Protein AF-A0A9X2DWU4-F1 (afdb_monomer_lite)

Radius of gyration: 18.16 Å; chains: 1; bounding box: 35×40×47 Å

Organism: NCBI:txid2950106

Structure (mmCIF, N/CA/C/O backbone):
data_AF-A0A9X2DWU4-F1
#
_entry.id   AF-A0A9X2DWU4-F1
#
loop_
_atom_site.group_PDB
_atom_site.id
_atom_site.type_symbol
_atom_site.label_atom_id
_atom_site.label_alt_id
_atom_site.label_comp_id
_atom_site.label_asym_id
_atom_site.label_entity_id
_atom_site.label_seq_id
_atom_site.pdbx_PDB_ins_code
_atom_site.Cartn_x
_atom_site.Cartn_y
_atom_site.Cartn_z
_atom_site.occupancy
_atom_site.B_iso_or_equiv
_atom_site.auth_seq_id
_atom_site.auth_comp_id
_atom_site.auth_asym_id
_atom_site.auth_atom_id
_atom_site.pdbx_PDB_model_num
ATOM 1 N N . SER A 1 1 ? -9.670 19.129 7.030 1.00 68.06 1 SER A N 1
ATOM 2 C CA . SER A 1 1 ? -9.108 17.883 7.595 1.00 68.06 1 SER A CA 1
ATOM 3 C C . SER A 1 1 ? -10.212 17.139 8.333 1.00 68.06 1 SER A C 1
ATOM 5 O O . SER A 1 1 ? -11.103 17.791 8.864 1.00 68.06 1 SER A O 1
ATOM 7 N N . ALA A 1 2 ? -10.211 15.802 8.325 1.00 80.81 2 ALA A N 1
ATOM 8 C CA . ALA A 1 2 ? -11.186 15.018 9.091 1.00 80.81 2 ALA A CA 1
ATOM 9 C C . ALA A 1 2 ? -10.869 15.086 10.595 1.00 80.81 2 ALA A C 1
ATOM 11 O O . ALA A 1 2 ? -9.696 15.115 10.973 1.00 80.81 2 ALA A O 1
ATOM 12 N N . SER A 1 3 ? -11.895 15.103 11.451 1.00 93.56 3 SER A N 1
ATOM 13 C CA . SER A 1 3 ? -11.686 15.072 12.902 1.00 93.56 3 SER A CA 1
ATOM 14 C C . SER A 1 3 ? -11.175 13.697 13.355 1.00 93.56 3 SER A C 1
ATOM 16 O O . SER A 1 3 ? -11.444 12.678 12.717 1.00 93.56 3 SER A O 1
ATOM 18 N N . SER A 1 4 ? -10.484 13.630 14.498 1.00 94.19 4 SER A N 1
ATOM 19 C CA . SER A 1 4 ? -10.043 12.348 15.083 1.00 94.19 4 SER A CA 1
ATOM 20 C C . SER A 1 4 ? -11.218 11.391 15.351 1.00 94.19 4 SER A C 1
ATOM 22 O O . SER A 1 4 ? -11.105 10.175 15.163 1.00 94.19 4 SER A O 1
ATOM 24 N N . ALA A 1 5 ? -12.380 11.941 15.726 1.00 95.94 5 ALA A N 1
ATOM 25 C CA . ALA A 1 5 ? -13.601 11.169 15.930 1.00 95.94 5 ALA A CA 1
ATOM 26 C C . ALA A 1 5 ? -14.127 10.570 14.615 1.00 95.94 5 ALA A C 1
ATOM 28 O O . ALA A 1 5 ? -14.534 9.409 14.597 1.00 95.94 5 ALA A O 1
ATOM 29 N N . ASP A 1 6 ? -14.072 11.320 13.510 1.00 96.06 6 ASP A N 1
ATOM 30 C CA . ASP A 1 6 ? -14.484 10.828 12.190 1.00 96.06 6 ASP A CA 1
ATOM 31 C C . ASP A 1 6 ? -13.539 9.750 11.662 1.00 96.06 6 ASP A C 1
ATOM 33 O O . ASP A 1 6 ? -14.008 8.711 11.198 1.00 96.06 6 ASP A O 1
ATOM 37 N N . VAL A 1 7 ? -12.223 9.941 11.810 1.00 95.75 7 VAL A N 1
ATOM 38 C CA . VAL A 1 7 ? -11.216 8.925 11.455 1.00 95.75 7 VAL A CA 1
ATOM 39 C C . VAL A 1 7 ? -11.467 7.632 12.235 1.00 95.75 7 VAL A C 1
ATOM 41 O O . VAL A 1 7 ? -11.525 6.551 11.648 1.00 95.75 7 VAL A O 1
ATOM 44 N N . SER A 1 8 ? -11.691 7.738 13.548 1.00 95.81 8 SER A N 1
ATOM 45 C CA . SER A 1 8 ? -11.917 6.575 14.414 1.00 95.81 8 SER A CA 1
ATOM 46 C C . SER A 1 8 ? -13.225 5.849 14.073 1.00 95.81 8 SER A C 1
ATOM 48 O O . SER A 1 8 ? -13.257 4.616 14.012 1.00 95.81 8 SER A O 1
ATOM 50 N N . ARG A 1 9 ? -14.305 6.597 13.793 1.00 96.75 9 ARG A N 1
ATOM 51 C CA . ARG A 1 9 ? -15.586 6.032 13.333 1.00 96.75 9 ARG A CA 1
ATOM 52 C C . ARG A 1 9 ? -15.444 5.323 11.991 1.00 96.75 9 ARG A C 1
ATOM 54 O O . ARG A 1 9 ? -15.967 4.218 11.841 1.00 96.75 9 ARG A O 1
ATOM 61 N N . LEU A 1 10 ? -14.724 5.919 11.041 1.00 96.25 10 LEU A N 1
ATOM 62 C CA . LEU A 1 10 ? -14.476 5.307 9.739 1.00 96.25 10 LEU A CA 1
ATOM 63 C C . LEU A 1 10 ? -13.678 4.007 9.887 1.00 96.25 10 LEU A C 1
ATOM 65 O O . LEU A 1 10 ? -14.099 2.976 9.365 1.00 96.25 10 LEU A O 1
ATOM 69 N N . GLY A 1 11 ? -12.603 4.013 10.679 1.00 95.12 11 GLY A N 1
ATOM 70 C CA . GLY A 1 11 ? -11.820 2.809 10.972 1.00 95.12 11 GLY A CA 1
ATOM 71 C C . GLY A 1 11 ? -12.650 1.693 11.619 1.00 95.12 11 GLY A C 1
ATOM 72 O O . GLY A 1 11 ? -12.520 0.524 11.255 1.00 95.12 11 GLY A O 1
ATOM 73 N N . ALA A 1 12 ? -13.553 2.028 12.546 1.00 96.50 12 ALA A N 1
ATOM 74 C CA . ALA A 1 12 ? -14.475 1.053 13.132 1.00 96.50 12 ALA A CA 1
ATOM 75 C C . ALA A 1 12 ? -15.444 0.465 12.095 1.00 96.50 12 ALA A C 1
ATOM 77 O O . ALA A 1 12 ? -15.670 -0.746 12.088 1.00 96.50 12 ALA A O 1
ATOM 78 N N . ARG A 1 13 ? -15.987 1.294 11.195 1.00 97.75 13 ARG A N 1
ATOM 79 C CA . ARG A 1 13 ? -16.885 0.837 10.125 1.00 97.75 13 ARG A CA 1
ATOM 80 C C . ARG A 1 13 ? -16.187 -0.064 9.114 1.00 97.75 13 ARG A C 1
ATOM 82 O O . ARG A 1 13 ? -16.761 -1.085 8.751 1.00 97.75 13 ARG A O 1
ATOM 89 N N . LEU A 1 14 ? -14.964 0.270 8.706 1.00 97.19 14 LEU A N 1
ATOM 90 C CA . LEU A 1 14 ? -14.165 -0.561 7.800 1.00 97.19 14 LEU A CA 1
ATOM 91 C C . LEU A 1 14 ? -13.950 -1.963 8.382 1.00 97.19 14 LEU A C 1
ATOM 93 O O . LEU A 1 14 ? -14.275 -2.951 7.727 1.00 97.19 14 LEU A O 1
ATOM 97 N N . ARG A 1 15 ? -13.537 -2.052 9.655 1.00 95.75 15 ARG A N 1
ATOM 98 C CA . ARG A 1 15 ? -13.368 -3.336 10.359 1.00 95.75 15 ARG A CA 1
ATOM 99 C C . ARG A 1 15 ? -14.672 -4.123 10.480 1.00 95.75 15 ARG A C 1
ATOM 101 O O . ARG A 1 15 ? -14.682 -5.313 10.195 1.00 95.75 15 ARG A O 1
ATOM 108 N N . GLN A 1 16 ? -15.779 -3.469 10.844 1.00 98.06 16 GLN A N 1
ATOM 109 C CA . GLN A 1 16 ? -17.102 -4.112 10.919 1.00 98.06 16 GLN A CA 1
ATOM 110 C C . GLN A 1 16 ? -17.568 -4.689 9.576 1.00 98.06 16 GLN A C 1
ATOM 112 O O . GLN A 1 16 ? -18.348 -5.635 9.554 1.00 98.06 16 GLN A O 1
ATOM 117 N N . ARG A 1 17 ? -17.138 -4.091 8.462 1.00 97.94 17 ARG A N 1
ATOM 118 C CA . ARG A 1 17 ? -17.538 -4.490 7.109 1.00 97.94 17 ARG A CA 1
ATOM 119 C C . ARG A 1 17 ? -16.505 -5.365 6.399 1.00 97.94 17 ARG A C 1
ATOM 121 O O . ARG A 1 17 ? -16.766 -5.762 5.272 1.00 97.94 17 ARG A O 1
ATOM 128 N N . GLY A 1 18 ? -15.357 -5.647 7.020 1.00 96.75 18 GLY A N 1
ATOM 129 C CA . GLY A 1 18 ? -14.251 -6.348 6.360 1.00 96.75 18 GLY A CA 1
ATOM 130 C C . GLY A 1 18 ? -13.716 -5.600 5.133 1.00 96.75 18 GLY A C 1
ATOM 131 O O . GLY A 1 18 ? -13.314 -6.227 4.160 1.00 96.75 18 GLY A O 1
ATOM 132 N N . ALA A 1 19 ? -13.760 -4.266 5.151 1.00 96.38 19 ALA A N 1
ATOM 133 C CA . ALA A 1 19 ? -13.363 -3.415 4.034 1.00 96.38 19 ALA A CA 1
ATOM 134 C C . ALA A 1 19 ? -12.026 -2.712 4.306 1.00 96.38 19 ALA A C 1
ATOM 136 O O . ALA A 1 19 ? -11.656 -2.480 5.457 1.00 96.38 19 ALA A O 1
ATOM 137 N N . ALA A 1 20 ? -11.335 -2.312 3.238 1.00 94.81 20 ALA A N 1
ATOM 138 C CA . ALA A 1 20 ? -10.114 -1.516 3.303 1.00 94.81 20 ALA A CA 1
ATOM 139 C C . ALA A 1 20 ? -10.326 -0.147 2.645 1.00 94.81 20 ALA A C 1
ATOM 141 O O . ALA A 1 20 ? -10.986 -0.039 1.612 1.00 94.81 20 ALA A O 1
ATOM 142 N N . LEU A 1 21 ? -9.736 0.893 3.233 1.00 95.00 21 LEU A N 1
ATOM 143 C CA . LEU A 1 21 ? -9.633 2.214 2.621 1.00 95.00 21 LEU A CA 1
ATOM 144 C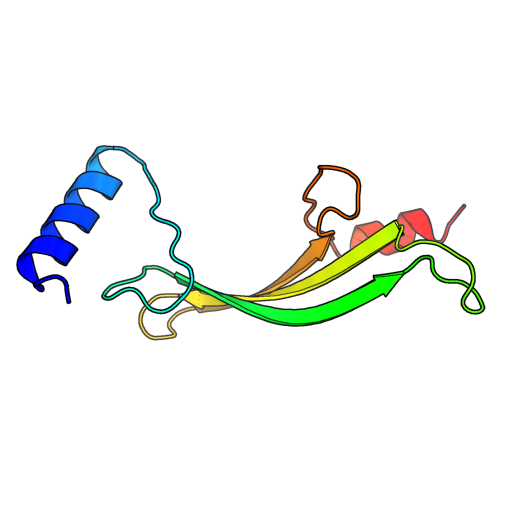 C . LEU A 1 21 ? -8.233 2.370 2.030 1.00 95.00 21 LEU A C 1
ATOM 146 O O . LEU A 1 21 ? -7.243 2.311 2.757 1.00 95.00 21 LEU A O 1
ATOM 150 N N . VAL A 1 22 ? -8.163 2.603 0.722 1.00 94.94 22 VAL A N 1
ATOM 151 C CA . VAL A 1 22 ? -6.916 2.927 0.024 1.00 94.94 22 VAL A CA 1
ATOM 152 C C . VAL A 1 22 ? -6.890 4.428 -0.226 1.00 94.94 22 VAL A C 1
ATOM 154 O O . VAL A 1 22 ? -7.804 4.972 -0.841 1.00 94.94 22 VAL A O 1
ATOM 157 N N . VAL A 1 23 ? -5.847 5.098 0.264 1.00 94.31 23 VAL A N 1
ATOM 158 C CA . VAL A 1 23 ? -5.662 6.547 0.117 1.00 94.31 23 VAL A CA 1
ATOM 159 C C . VAL A 1 23 ? -4.340 6.807 -0.590 1.00 94.31 23 VAL A C 1
ATOM 161 O O . VAL A 1 23 ? -3.313 6.231 -0.232 1.00 94.31 23 VAL A O 1
ATOM 164 N N . LEU A 1 24 ? -4.359 7.703 -1.574 1.00 94.31 24 LEU A N 1
ATOM 165 C CA . LEU A 1 24 ? -3.142 8.291 -2.120 1.00 94.31 24 LEU A CA 1
ATOM 166 C C . LEU A 1 24 ? -2.723 9.452 -1.218 1.00 94.31 24 LEU A C 1
ATOM 168 O O . LEU A 1 24 ? -3.407 10.470 -1.154 1.00 94.31 24 LEU A O 1
ATOM 172 N N . GLY A 1 25 ? -1.610 9.284 -0.506 1.00 90.44 25 GLY A N 1
ATOM 173 C CA . GLY A 1 25 ? -1.103 10.269 0.447 1.00 90.44 25 GLY A CA 1
ATOM 174 C C . GLY A 1 25 ? -1.171 9.779 1.889 1.00 90.44 25 GLY A C 1
ATOM 175 O O . GLY A 1 25 ? -1.116 8.580 2.163 1.00 90.44 25 GLY A O 1
ATOM 176 N N . GLU A 1 26 ? -1.217 10.715 2.832 1.00 88.75 26 GLU A N 1
ATOM 177 C CA . GLU A 1 26 ? -1.258 10.385 4.255 1.00 88.75 26 GLU A CA 1
ATOM 178 C C . GLU A 1 26 ? -2.685 10.126 4.732 1.00 88.75 26 GLU A C 1
ATOM 180 O O . 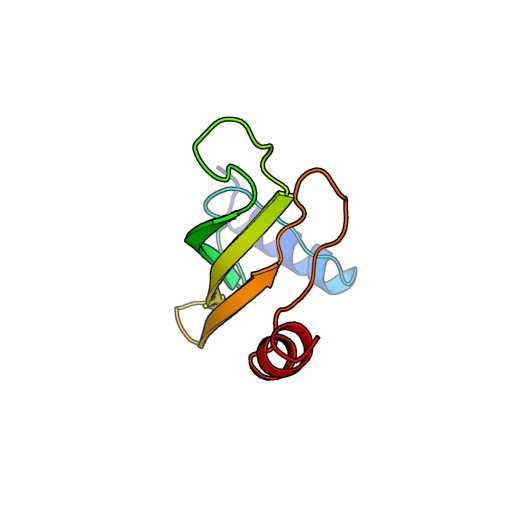GLU A 1 26 ? -3.617 10.850 4.387 1.00 88.75 26 GLU A O 1
ATOM 185 N N . TRP A 1 27 ? -2.841 9.111 5.581 1.00 92.12 27 TRP A N 1
ATOM 186 C CA . TRP A 1 27 ? -4.081 8.855 6.295 1.00 92.12 27 TRP A CA 1
ATOM 187 C C . TRP A 1 27 ? -3.785 8.669 7.787 1.00 92.12 27 TRP A C 1
ATOM 189 O O . TRP A 1 27 ? -2.952 7.824 8.144 1.00 92.12 27 TRP A O 1
ATOM 199 N N . PRO A 1 28 ? -4.443 9.429 8.681 1.00 91.25 28 PRO A N 1
ATOM 200 C CA . PRO A 1 28 ? -4.272 9.239 10.111 1.00 91.25 28 PRO A CA 1
ATOM 201 C C . PRO A 1 28 ? -4.684 7.823 10.518 1.00 91.25 28 PRO A C 1
ATOM 203 O O . PRO A 1 28 ? -5.706 7.314 10.073 1.00 91.25 28 PRO A O 1
ATOM 206 N N . GLN A 1 29 ? -3.912 7.196 11.407 1.00 90.94 29 GLN A N 1
ATOM 207 C CA . GLN A 1 29 ? -4.187 5.839 11.902 1.00 90.94 29 GLN A CA 1
ATOM 208 C C . GLN A 1 29 ? -4.135 4.735 10.823 1.00 90.94 29 GLN A C 1
ATOM 210 O O . GLN A 1 29 ? -4.679 3.655 11.047 1.00 90.94 29 GLN A O 1
ATOM 215 N N . ALA A 1 30 ? -3.471 4.963 9.682 1.00 92.94 30 ALA A N 1
ATOM 216 C CA . ALA A 1 30 ? -3.254 3.917 8.683 1.00 92.94 30 ALA A CA 1
ATOM 217 C C . ALA A 1 30 ? -2.587 2.670 9.296 1.00 92.94 30 ALA A C 1
ATOM 219 O O . ALA A 1 30 ? -1.604 2.765 10.037 1.00 92.94 30 ALA A O 1
ATOM 220 N N . GLU A 1 31 ? -3.119 1.491 8.970 1.00 91.94 31 GLU A N 1
ATOM 221 C CA . GLU A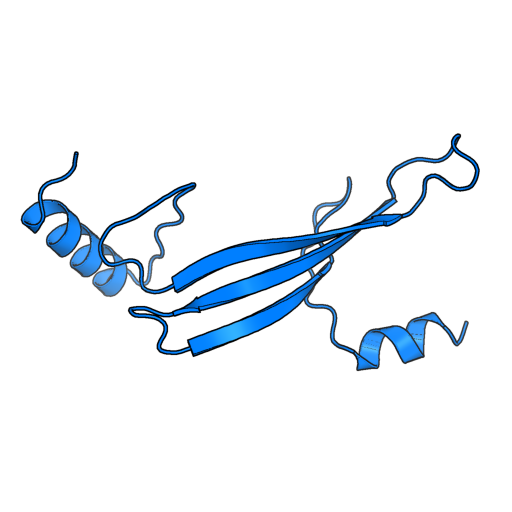 1 31 ? -2.573 0.210 9.438 1.00 91.94 31 GLU A CA 1
ATOM 222 C C . GLU A 1 31 ? -1.270 -0.156 8.715 1.00 91.94 31 GLU A C 1
ATOM 224 O O . GLU A 1 31 ? -0.385 -0.785 9.302 1.00 91.94 31 GLU A O 1
ATOM 229 N N . ALA A 1 32 ? -1.129 0.289 7.463 1.00 93.75 32 ALA A N 1
ATOM 230 C CA . ALA A 1 32 ? 0.087 0.180 6.674 1.00 93.75 32 ALA A CA 1
ATOM 231 C C . ALA A 1 32 ? 0.223 1.352 5.691 1.00 93.75 32 ALA A C 1
ATOM 233 O O . ALA A 1 32 ? -0.768 1.890 5.198 1.00 93.75 32 ALA A O 1
ATOM 234 N N . ARG A 1 33 ? 1.468 1.707 5.371 1.00 94.00 33 ARG A N 1
ATOM 235 C CA . ARG A 1 33 ? 1.846 2.606 4.281 1.00 94.00 33 ARG A CA 1
ATOM 236 C C . ARG A 1 33 ? 2.624 1.813 3.242 1.00 94.00 33 ARG A C 1
ATOM 238 O O . ARG A 1 33 ? 3.534 1.066 3.597 1.00 94.00 33 ARG A O 1
ATOM 245 N N . LEU A 1 34 ? 2.264 1.989 1.977 1.00 93.50 34 LEU A N 1
ATOM 246 C CA . LEU A 1 34 ? 2.952 1.381 0.846 1.00 93.50 34 LEU A CA 1
ATOM 247 C C . LEU A 1 34 ? 3.662 2.474 0.047 1.00 93.50 34 LEU A C 1
ATOM 249 O O . LEU A 1 34 ? 3.083 3.530 -0.208 1.00 93.50 34 LEU A O 1
ATOM 253 N N . SER A 1 35 ? 4.904 2.225 -0.356 1.00 93.00 35 SER A N 1
ATOM 254 C CA . SER A 1 35 ? 5.679 3.139 -1.199 1.00 93.00 35 SER A CA 1
ATOM 255 C C . SER A 1 35 ? 6.536 2.377 -2.197 1.00 93.00 35 SER A C 1
ATOM 257 O O . SER A 1 35 ? 7.136 1.362 -1.855 1.00 93.00 35 SER A O 1
ATOM 259 N N . ILE A 1 36 ? 6.637 2.887 -3.423 1.00 92.56 36 ILE A N 1
ATOM 260 C CA . ILE A 1 36 ? 7.545 2.334 -4.429 1.00 92.56 36 ILE A CA 1
ATOM 261 C C . ILE A 1 36 ? 8.961 2.800 -4.093 1.00 92.56 36 ILE A C 1
ATOM 263 O O . ILE A 1 36 ? 9.258 3.988 -4.187 1.00 92.56 36 ILE A O 1
ATOM 267 N N . ARG A 1 37 ? 9.826 1.860 -3.713 1.00 93.12 37 ARG A N 1
ATOM 268 C CA . ARG A 1 37 ? 11.256 2.105 -3.496 1.00 93.12 37 ARG A CA 1
ATOM 269 C C . ARG A 1 37 ? 11.983 2.281 -4.822 1.00 93.12 37 ARG A C 1
ATOM 271 O O . ARG A 1 37 ? 12.803 3.179 -4.970 1.00 93.12 37 ARG A O 1
ATOM 278 N N . SER A 1 38 ? 11.710 1.397 -5.774 1.00 92.06 38 SER A N 1
ATOM 279 C CA . SER A 1 38 ? 12.305 1.447 -7.104 1.00 92.06 38 SER A CA 1
ATOM 280 C C . SER A 1 38 ? 11.384 0.822 -8.137 1.00 92.06 38 SER A C 1
ATOM 282 O O . SER A 1 38 ? 10.450 0.081 -7.816 1.00 92.06 38 SER A O 1
ATOM 284 N N . ASN A 1 39 ? 11.650 1.158 -9.393 1.00 91.31 39 ASN A N 1
ATOM 285 C CA . ASN A 1 39 ? 10.860 0.722 -10.521 1.00 91.31 39 ASN A CA 1
ATOM 286 C C . ASN A 1 39 ? 11.764 0.444 -11.723 1.00 91.31 39 ASN A C 1
ATOM 288 O O . ASN A 1 39 ? 12.629 1.263 -12.034 1.00 91.31 39 ASN A O 1
ATOM 292 N N . ARG A 1 40 ? 11.533 -0.673 -12.411 1.00 89.31 40 ARG A N 1
ATOM 293 C CA . ARG A 1 40 ? 12.232 -1.048 -13.638 1.00 89.31 40 ARG A CA 1
ATOM 294 C C . ARG A 1 40 ? 11.220 -1.371 -14.725 1.00 89.31 40 ARG A C 1
ATOM 296 O O . ARG A 1 40 ? 10.284 -2.132 -14.506 1.00 89.31 40 ARG A O 1
ATOM 303 N N . TRP A 1 41 ? 11.450 -0.805 -15.898 1.00 87.56 41 TRP A N 1
ATOM 304 C CA . TRP A 1 41 ? 10.667 -1.066 -17.095 1.00 87.56 41 TRP A CA 1
ATOM 305 C C . TRP A 1 41 ? 11.470 -1.898 -18.090 1.00 87.56 41 TRP A C 1
ATOM 307 O O . TRP A 1 41 ? 12.688 -1.737 -18.190 1.00 87.56 41 TRP A O 1
ATOM 317 N N . GLU A 1 42 ? 10.787 -2.746 -18.854 1.00 84.81 42 GLU A N 1
ATOM 318 C CA . GLU A 1 42 ? 11.393 -3.551 -19.917 1.00 84.81 42 GLU A CA 1
ATOM 319 C C . GLU A 1 42 ? 10.610 -3.437 -21.232 1.00 84.81 42 GLU A C 1
ATOM 321 O O . GLU A 1 42 ? 9.422 -3.120 -21.240 1.00 84.81 42 GLU A O 1
ATOM 326 N N . GLY A 1 43 ? 11.271 -3.737 -22.358 1.00 84.50 43 GLY A N 1
ATOM 327 C CA . GLY A 1 43 ? 10.636 -3.856 -23.680 1.00 84.50 43 GLY A CA 1
ATOM 328 C C . GLY A 1 43 ? 11.026 -2.806 -24.726 1.00 84.50 43 GLY A C 1
ATOM 329 O O . GLY A 1 43 ? 10.750 -3.013 -25.903 1.00 84.50 43 GLY A O 1
ATOM 330 N N . LEU A 1 44 ? 11.748 -1.743 -24.355 1.00 83.69 44 LEU A N 1
ATOM 331 C CA . LEU A 1 44 ? 12.185 -0.717 -25.318 1.00 83.69 44 LEU A CA 1
ATOM 332 C C . LEU A 1 44 ? 13.296 -1.176 -26.276 1.00 83.69 44 LEU A C 1
ATOM 334 O O . LEU A 1 44 ? 13.523 -0.514 -27.288 1.00 83.69 44 LEU A O 1
ATOM 338 N N . GLY A 1 45 ? 13.983 -2.291 -25.999 1.00 79.75 45 GLY A N 1
ATOM 339 C CA . GLY A 1 45 ? 15.119 -2.747 -26.808 1.00 79.75 45 GLY A CA 1
ATOM 340 C C . GLY A 1 45 ? 16.168 -1.639 -26.970 1.00 79.75 45 GLY A C 1
ATOM 341 O O . GLY A 1 45 ? 16.575 -1.036 -25.981 1.00 79.75 45 GLY A O 1
ATOM 342 N N . ALA A 1 46 ? 16.549 -1.334 -28.214 1.00 81.38 46 ALA A N 1
ATOM 343 C CA . ALA A 1 46 ? 17.452 -0.228 -28.560 1.00 81.38 46 ALA A CA 1
ATOM 344 C C . ALA A 1 46 ? 16.768 1.161 -28.653 1.00 81.38 46 ALA A C 1
ATOM 346 O O . ALA A 1 46 ? 17.377 2.113 -29.127 1.00 81.38 46 ALA A O 1
ATOM 347 N N . GLY A 1 47 ? 15.516 1.295 -28.197 1.00 78.25 47 GLY A N 1
ATOM 348 C CA . GLY A 1 47 ? 14.787 2.570 -28.110 1.00 78.25 47 GLY A CA 1
ATOM 349 C C . GLY A 1 47 ? 13.516 2.660 -28.961 1.00 78.25 47 GLY A C 1
ATOM 350 O O . GLY A 1 47 ? 12.763 3.615 -28.817 1.00 78.25 47 GLY A O 1
ATOM 351 N N . HIS A 1 48 ? 13.247 1.668 -29.811 1.00 74.94 48 HIS A N 1
ATOM 352 C CA . HIS A 1 48 ? 12.089 1.616 -30.722 1.00 74.94 48 HIS A CA 1
ATOM 353 C C . HIS A 1 48 ? 11.106 0.466 -30.408 1.00 74.94 48 HIS A C 1
ATOM 355 O O . HIS A 1 48 ? 10.262 0.119 -31.230 1.00 74.94 48 HIS A O 1
ATOM 361 N N . GLY A 1 49 ? 11.212 -0.147 -29.224 1.00 80.62 49 GLY A N 1
ATOM 362 C CA . GLY A 1 49 ? 10.216 -1.086 -28.695 1.00 80.62 49 GLY A CA 1
ATOM 363 C C . GLY A 1 49 ? 9.115 -0.402 -27.872 1.00 80.62 49 GLY A C 1
ATOM 364 O O . GLY A 1 49 ? 9.086 0.818 -27.736 1.00 80.62 49 GLY A O 1
ATOM 365 N N . TYR A 1 50 ? 8.223 -1.193 -27.275 1.00 82.81 50 TYR A N 1
ATOM 366 C CA . TYR A 1 50 ? 7.173 -0.716 -26.365 1.00 82.81 50 TYR A CA 1
ATOM 367 C C . TYR A 1 50 ? 7.423 -1.209 -24.936 1.00 82.81 50 TYR A C 1
ATOM 369 O O . TYR A 1 50 ? 8.077 -2.229 -24.726 1.00 82.81 50 TYR A O 1
ATOM 377 N N . LEU A 1 51 ? 6.910 -0.492 -23.933 1.00 85.88 51 LEU A N 1
ATO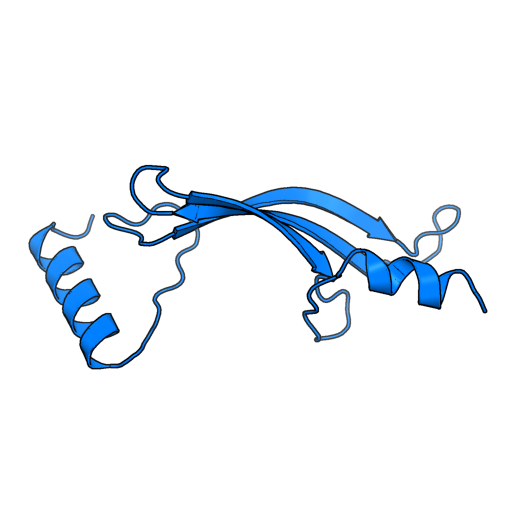M 378 C CA . LEU A 1 51 ? 6.979 -0.931 -22.536 1.00 85.88 51 LEU A CA 1
ATOM 379 C C . LEU A 1 51 ? 6.108 -2.178 -22.352 1.00 85.88 51 LEU A C 1
ATOM 381 O O . LEU A 1 51 ? 4.885 -2.104 -22.434 1.00 85.88 51 LEU A O 1
ATOM 385 N N . ARG A 1 52 ? 6.749 -3.326 -22.130 1.00 80.94 52 ARG A N 1
ATOM 386 C CA . ARG A 1 52 ? 6.084 -4.634 -22.037 1.00 80.94 52 ARG A CA 1
ATOM 387 C C . ARG A 1 52 ? 5.731 -5.004 -20.611 1.00 80.94 52 ARG A C 1
ATOM 389 O O . ARG A 1 52 ? 4.653 -5.527 -20.361 1.00 80.94 52 ARG A O 1
ATOM 396 N N . SER A 1 53 ? 6.639 -4.735 -19.685 1.00 83.19 53 SER A N 1
ATOM 397 C CA . SER A 1 53 ? 6.497 -5.127 -18.289 1.00 83.19 53 SER A CA 1
ATOM 398 C C . SER A 1 53 ? 7.113 -4.084 -17.371 1.00 83.19 53 SER A C 1
ATOM 400 O O . SER A 1 53 ? 7.956 -3.267 -17.768 1.00 83.19 53 SER A O 1
ATOM 402 N N . ARG A 1 54 ? 6.657 -4.121 -16.122 1.00 87.19 54 ARG A N 1
ATOM 403 C CA . ARG A 1 54 ? 7.137 -3.266 -15.051 1.00 87.19 54 ARG A CA 1
ATOM 404 C C . ARG A 1 54 ? 7.353 -4.103 -13.804 1.00 87.19 54 ARG A C 1
ATOM 406 O O . ARG A 1 54 ? 6.431 -4.743 -13.318 1.00 87.19 54 ARG A O 1
ATOM 413 N N . GLU A 1 55 ? 8.545 -4.027 -13.236 1.00 89.19 55 GLU A N 1
ATOM 414 C CA . GLU A 1 55 ? 8.822 -4.546 -11.901 1.00 89.19 55 GLU A CA 1
ATOM 415 C C . GLU A 1 55 ? 8.927 -3.380 -10.919 1.00 89.19 55 GLU A C 1
ATOM 417 O O . GLU A 1 55 ? 9.668 -2.424 -11.156 1.00 89.19 55 GLU A O 1
ATOM 422 N N . ALA A 1 56 ? 8.230 -3.475 -9.789 1.00 91.94 56 ALA A N 1
ATOM 423 C CA . ALA A 1 56 ? 8.381 -2.539 -8.683 1.00 91.94 56 ALA A CA 1
ATOM 424 C C . ALA A 1 56 ? 8.874 -3.251 -7.421 1.00 91.94 56 ALA A C 1
ATOM 426 O O . ALA A 1 56 ? 8.413 -4.343 -7.079 1.00 91.94 56 ALA A O 1
ATOM 427 N N . LEU A 1 57 ? 9.778 -2.593 -6.695 1.00 93.25 57 LEU A N 1
ATOM 428 C CA . LEU A 1 57 ? 10.036 -2.904 -5.293 1.00 93.25 57 LEU A CA 1
ATOM 429 C C . LEU A 1 57 ? 9.160 -1.994 -4.440 1.00 93.25 57 LEU A C 1
ATOM 431 O O . LEU A 1 57 ? 9.284 -0.770 -4.504 1.00 93.25 57 LEU A O 1
ATOM 435 N N . VAL A 1 58 ? 8.279 -2.591 -3.646 1.00 93.50 58 VAL A N 1
ATOM 436 C CA . VAL A 1 58 ? 7.350 -1.877 -2.773 1.00 93.50 58 VAL A CA 1
ATOM 437 C C . VAL A 1 58 ? 7.723 -2.114 -1.3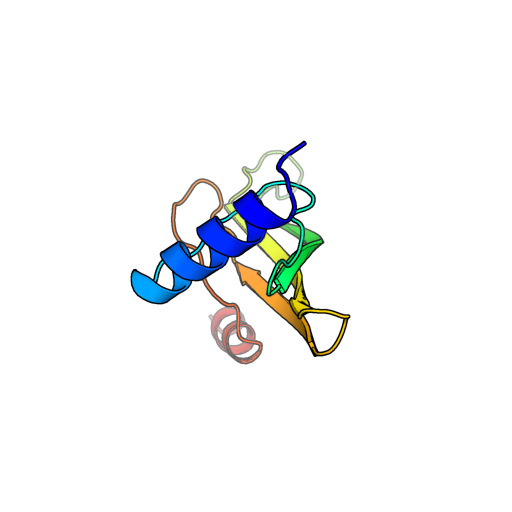26 1.00 93.50 58 VAL A C 1
ATOM 439 O O . VAL A 1 58 ? 7.735 -3.248 -0.853 1.00 93.50 58 VAL A O 1
ATOM 442 N N . ASP A 1 59 ? 7.988 -1.024 -0.622 1.00 94.19 59 ASP A N 1
ATOM 443 C CA . ASP A 1 59 ? 8.111 -1.031 0.823 1.00 94.19 59 ASP A CA 1
ATOM 444 C C . ASP A 1 59 ? 6.719 -0.958 1.450 1.00 94.19 59 ASP A C 1
ATOM 446 O O . ASP A 1 59 ? 5.892 -0.124 1.080 1.00 94.19 59 ASP A O 1
ATOM 450 N N . VAL A 1 60 ? 6.476 -1.841 2.411 1.00 94.69 60 VAL A N 1
ATOM 451 C CA . VAL A 1 60 ? 5.283 -1.896 3.248 1.00 94.69 60 VAL A CA 1
ATOM 452 C C . VAL A 1 60 ? 5.724 -1.625 4.675 1.00 94.69 60 VAL A C 1
ATOM 454 O O . VAL A 1 60 ? 6.477 -2.408 5.258 1.00 94.69 60 VAL A O 1
ATOM 457 N N . VAL A 1 61 ? 5.244 -0.522 5.235 1.00 94.12 61 VAL A N 1
ATOM 458 C CA . VAL A 1 61 ? 5.533 -0.098 6.604 1.00 94.12 61 VAL A CA 1
ATOM 459 C C . VAL A 1 61 ? 4.244 -0.165 7.411 1.00 94.12 61 VAL A C 1
ATOM 461 O O . VAL A 1 61 ? 3.298 0.564 7.132 1.00 94.12 61 VAL A O 1
ATOM 464 N N . GLY A 1 62 ? 4.189 -1.053 8.401 1.00 92.38 62 GLY A N 1
ATOM 465 C CA . GLY A 1 62 ? 3.061 -1.163 9.324 1.00 92.38 62 GLY A CA 1
ATOM 466 C C . GLY A 1 62 ? 2.947 0.033 10.273 1.00 92.38 62 GLY A C 1
ATOM 467 O O . GLY A 1 62 ? 3.857 0.859 10.388 1.00 92.38 62 GLY A O 1
ATOM 468 N N . ARG A 1 63 ? 1.829 0.104 11.000 1.00 86.88 63 ARG A N 1
ATOM 469 C CA . ARG A 1 63 ? 1.567 1.140 12.010 1.00 86.88 63 ARG A CA 1
ATOM 470 C C . ARG A 1 63 ? 2.769 1.346 12.938 1.00 86.88 63 ARG A C 1
ATOM 472 O O . ARG A 1 63 ? 3.332 0.382 13.455 1.00 86.88 63 ARG A O 1
ATOM 479 N N . ALA A 1 64 ? 3.134 2.609 13.164 1.00 82.62 64 ALA A N 1
ATOM 480 C CA . ALA A 1 64 ? 4.257 3.011 14.017 1.00 82.62 64 ALA A CA 1
ATOM 481 C C . ALA A 1 64 ? 5.610 2.350 13.658 1.00 82.62 64 ALA A C 1
ATOM 483 O O . ALA A 1 64 ? 6.453 2.165 14.527 1.00 82.62 64 ALA A O 1
ATOM 484 N N . GLY A 1 65 ? 5.817 1.953 12.395 1.00 79.75 65 GLY A N 1
ATOM 485 C CA . GLY A 1 65 ? 7.078 1.353 11.940 1.00 79.75 65 GLY A CA 1
ATOM 486 C C . GLY A 1 65 ? 7.300 -0.093 12.393 1.00 79.75 65 GLY A C 1
ATOM 487 O O . GLY A 1 65 ? 8.361 -0.655 12.148 1.00 79.75 65 GLY A O 1
ATOM 488 N N . THR A 1 66 ? 6.300 -0.722 13.014 1.00 78.62 66 THR A N 1
ATOM 489 C CA . THR A 1 66 ? 6.412 -2.049 13.654 1.00 78.62 66 THR A CA 1
ATOM 490 C C . THR A 1 66 ? 6.764 -3.195 12.704 1.00 78.62 66 THR A C 1
ATOM 492 O O . THR A 1 66 ? 7.225 -4.245 13.146 1.00 78.62 66 THR A O 1
ATOM 495 N N . ARG A 1 67 ? 6.549 -3.029 11.396 1.00 78.25 67 ARG A N 1
ATOM 496 C CA . ARG A 1 67 ? 6.850 -4.054 10.396 1.00 78.25 67 ARG A CA 1
ATOM 497 C C . ARG A 1 67 ? 7.248 -3.400 9.088 1.00 78.25 67 ARG A C 1
ATOM 499 O O . ARG A 1 67 ? 6.396 -2.813 8.429 1.00 78.25 67 ARG A O 1
ATOM 506 N N . VAL A 1 68 ? 8.511 -3.538 8.708 1.00 85.19 68 VAL A N 1
ATOM 507 C CA . VAL A 1 68 ? 9.008 -3.107 7.400 1.00 85.19 68 VAL A CA 1
ATOM 508 C C . VAL A 1 68 ? 9.236 -4.341 6.542 1.00 85.19 68 VAL A C 1
ATOM 510 O O . VAL A 1 68 ? 9.880 -5.298 6.971 1.00 85.19 68 VAL A O 1
ATOM 513 N N . ARG A 1 69 ? 8.658 -4.346 5.345 1.00 91.69 69 ARG A N 1
ATOM 514 C CA . ARG A 1 69 ? 8.815 -5.411 4.352 1.00 91.69 69 ARG A CA 1
ATOM 515 C C . ARG A 1 69 ? 9.046 -4.788 2.994 1.00 91.69 69 ARG A C 1
ATOM 517 O O . ARG A 1 69 ? 8.332 -3.859 2.648 1.00 91.69 69 ARG A O 1
ATOM 524 N N . THR A 1 70 ? 9.954 -5.349 2.213 1.00 92.75 70 THR A N 1
ATOM 525 C CA . THR A 1 70 ? 10.095 -5.001 0.799 1.00 92.75 70 THR A CA 1
ATOM 526 C C . THR A 1 70 ? 9.592 -6.173 -0.029 1.00 92.75 70 THR A C 1
ATOM 528 O O . THR A 1 70 ? 10.019 -7.308 0.176 1.00 92.75 70 THR A O 1
ATOM 531 N N . VAL A 1 71 ? 8.658 -5.907 -0.937 1.00 91.31 71 VAL A N 1
ATOM 532 C CA . VAL A 1 71 ? 8.044 -6.908 -1.811 1.00 91.31 71 VAL A CA 1
ATOM 533 C C . VAL A 1 71 ? 8.340 -6.544 -3.254 1.00 91.31 71 VAL A C 1
ATOM 535 O O . VAL A 1 71 ? 8.094 -5.416 -3.680 1.00 91.31 71 VAL A O 1
ATOM 538 N N . ARG A 1 72 ? 8.854 -7.510 -4.014 1.00 89.81 72 ARG A N 1
ATOM 539 C CA . ARG A 1 72 ? 8.994 -7.396 -5.464 1.00 89.81 72 ARG A CA 1
ATOM 540 C C . ARG A 1 72 ? 7.686 -7.815 -6.127 1.00 89.81 72 ARG A C 1
ATOM 542 O O . ARG A 1 72 ? 7.163 -8.894 -5.854 1.00 89.81 72 ARG A O 1
ATOM 549 N N . MET A 1 73 ? 7.160 -6.965 -6.998 1.00 87.19 73 MET A N 1
ATOM 550 C CA . MET A 1 73 ? 5.913 -7.226 -7.710 1.00 87.19 73 MET A CA 1
ATOM 551 C C . MET A 1 73 ? 6.050 -6.929 -9.196 1.00 87.19 73 MET A C 1
ATOM 553 O O . MET A 1 73 ? 6.614 -5.904 -9.587 1.00 87.19 73 MET A O 1
ATOM 557 N N . SER A 1 74 ? 5.503 -7.836 -10.003 1.00 84.38 74 SER A N 1
ATOM 558 C CA . SER A 1 74 ? 5.143 -7.537 -11.379 1.00 84.38 74 SER A CA 1
ATOM 559 C C . SER A 1 74 ? 3.947 -6.604 -11.320 1.00 84.38 74 SER A C 1
ATOM 561 O O . SER A 1 74 ? 2.885 -6.940 -10.783 1.00 84.38 74 SER A O 1
ATOM 563 N N . MET A 1 75 ? 4.162 -5.396 -11.810 1.00 75.25 75 MET A N 1
ATOM 564 C CA . MET A 1 75 ? 3.109 -4.427 -12.005 1.00 75.25 75 MET A CA 1
ATOM 565 C C . MET A 1 75 ? 2.532 -4.653 -13.401 1.00 75.25 75 MET A C 1
ATOM 567 O O . MET A 1 75 ? 3.305 -4.859 -14.344 1.00 75.25 75 MET A O 1
ATOM 571 N N . PRO A 1 76 ? 1.204 -4.571 -13.555 1.00 68.12 76 PRO A N 1
ATOM 572 C CA . PRO A 1 76 ? 0.587 -4.610 -14.864 1.00 68.12 76 PRO A CA 1
ATOM 573 C C . PRO A 1 76 ? 1.242 -3.545 -15.750 1.00 68.12 76 PRO A C 1
ATOM 575 O O . PRO A 1 76 ? 1.400 -2.384 -15.352 1.00 68.12 76 PRO A O 1
ATOM 578 N N . GLY A 1 77 ? 1.703 -3.986 -16.920 1.00 63.31 77 GLY A N 1
ATOM 579 C CA . GLY A 1 77 ? 2.086 -3.104 -18.016 1.00 63.31 77 GLY A CA 1
ATOM 580 C C . GLY A 1 77 ? 0.825 -2.586 -18.709 1.00 63.31 77 GLY A C 1
ATOM 581 O O . GLY A 1 77 ? -0.145 -2.212 -18.058 1.00 63.31 77 GLY A O 1
ATOM 582 N N . ALA A 1 78 ? 0.793 -2.623 -20.039 1.00 58.72 78 ALA A N 1
ATOM 583 C CA . ALA A 1 78 ? -0.449 -2.417 -20.792 1.00 58.72 78 ALA A CA 1
ATOM 584 C C . ALA A 1 78 ? -1.490 -3.551 -20.600 1.00 58.72 78 ALA A C 1
ATOM 586 O O . ALA A 1 78 ? -2.592 -3.456 -21.131 1.00 58.72 78 ALA A O 1
ATOM 587 N N . ASP A 1 79 ? -1.145 -4.607 -19.855 1.00 57.12 79 ASP A N 1
ATOM 588 C CA . ASP A 1 79 ? -1.953 -5.809 -19.621 1.00 57.12 79 ASP A CA 1
ATOM 589 C C . ASP A 1 79 ? -2.352 -5.910 -18.128 1.00 57.12 79 ASP A C 1
ATOM 591 O O . ASP A 1 79 ? -1.536 -5.551 -17.274 1.00 57.12 79 ASP A O 1
ATOM 595 N N . PRO A 1 80 ? -3.571 -6.359 -17.757 1.00 50.12 80 PRO A N 1
ATOM 596 C CA . PRO A 1 80 ? -4.190 -6.006 -16.478 1.00 50.12 80 PRO A CA 1
ATOM 597 C C . PRO A 1 80 ? -3.874 -6.920 -15.276 1.00 50.12 80 PRO A C 1
ATOM 599 O O . PRO A 1 80 ? -4.593 -6.861 -14.279 1.00 50.12 80 PRO A O 1
ATOM 602 N N . ALA A 1 81 ? -2.817 -7.737 -15.285 1.00 59.94 81 ALA A N 1
ATOM 603 C CA . ALA A 1 81 ? -2.530 -8.628 -14.153 1.00 59.94 81 ALA A CA 1
ATOM 604 C C . ALA A 1 81 ? -1.397 -8.122 -13.238 1.00 59.94 81 ALA A C 1
ATOM 606 O O . ALA A 1 81 ? -0.250 -7.970 -13.655 1.00 59.94 81 ALA A O 1
ATOM 607 N N . PHE A 1 82 ? -1.712 -7.929 -11.952 1.00 60.91 82 PHE A N 1
ATOM 608 C CA . PHE A 1 82 ? -0.717 -7.837 -10.879 1.00 60.91 82 PHE A CA 1
ATOM 609 C C . PHE A 1 82 ? -0.244 -9.243 -10.487 1.00 60.91 82 PHE A C 1
ATOM 611 O O . PHE A 1 82 ? -1.066 -10.139 -10.297 1.00 60.91 82 PHE A O 1
ATOM 618 N N . GLY A 1 83 ? 1.064 -9.426 -10.291 1.00 66.25 83 GLY A N 1
ATOM 619 C CA . GLY A 1 83 ? 1.639 -10.684 -9.806 1.00 66.25 83 GLY A CA 1
ATOM 620 C C . GLY A 1 83 ? 2.739 -10.449 -8.774 1.00 66.25 83 GLY A C 1
ATOM 621 O O . GLY A 1 83 ? 3.559 -9.545 -8.921 1.00 66.25 83 GLY A O 1
ATOM 622 N N . VAL A 1 84 ? 2.788 -11.262 -7.717 1.00 63.00 84 VAL A N 1
ATOM 623 C CA . VAL A 1 84 ? 3.943 -11.272 -6.805 1.00 63.00 84 VAL A CA 1
ATOM 624 C C . VAL A 1 84 ? 5.062 -12.052 -7.483 1.00 63.00 84 VAL A C 1
ATOM 626 O O . VAL A 1 84 ? 4.878 -13.216 -7.836 1.00 63.00 84 VAL A O 1
ATOM 629 N N . LEU A 1 85 ? 6.218 -11.419 -7.672 1.00 61.34 85 LEU A N 1
ATOM 630 C CA . LEU A 1 85 ? 7.389 -12.098 -8.217 1.00 61.34 85 LEU A CA 1
ATOM 631 C C . LEU A 1 85 ? 8.164 -12.710 -7.052 1.00 61.34 85 LEU A C 1
ATOM 633 O O . LEU A 1 85 ? 8.889 -12.007 -6.347 1.00 61.34 85 LEU A O 1
ATOM 637 N N . ASP A 1 86 ? 7.997 -14.016 -6.846 1.00 61.91 86 ASP A N 1
ATOM 638 C CA . ASP A 1 86 ? 8.903 -14.784 -5.992 1.00 61.91 86 ASP A CA 1
ATOM 639 C C . ASP A 1 86 ? 10.267 -14.952 -6.681 1.00 61.91 86 ASP A C 1
ATOM 641 O O . ASP A 1 86 ? 10.361 -15.052 -7.907 1.00 61.91 86 ASP A O 1
ATOM 645 N N . GLU A 1 87 ? 11.346 -15.000 -5.904 1.00 54.41 87 GLU A N 1
ATOM 646 C CA . GLU A 1 87 ? 12.713 -15.101 -6.433 1.00 54.41 87 GLU A CA 1
ATOM 647 C C . GLU A 1 87 ? 12.947 -16.422 -7.191 1.00 54.41 87 GLU A C 1
ATOM 649 O O . GLU A 1 87 ? 13.711 -16.459 -8.157 1.00 54.41 87 GLU A O 1
ATOM 654 N N . ARG A 1 88 ? 12.200 -17.486 -6.851 1.00 53.03 88 ARG A N 1
ATOM 655 C CA . ARG A 1 88 ? 12.227 -18.776 -7.565 1.00 53.03 88 ARG A CA 1
ATOM 656 C C . ARG A 1 88 ? 11.592 -18.722 -8.954 1.00 53.03 88 ARG A C 1
ATOM 658 O O . ARG A 1 88 ? 11.928 -19.553 -9.796 1.00 53.03 88 ARG A O 1
ATOM 665 N N . SER A 1 89 ? 10.707 -17.761 -9.218 1.00 51.88 89 SER A N 1
ATOM 666 C CA . SER A 1 89 ? 10.034 -17.635 -10.516 1.00 51.88 89 SER A CA 1
ATOM 667 C C . SER A 1 89 ? 11.009 -17.236 -11.631 1.00 51.88 89 SER A C 1
ATOM 669 O O . SER A 1 89 ? 10.868 -17.706 -12.756 1.00 51.88 89 SER A O 1
ATOM 671 N N . ARG A 1 90 ? 12.067 -16.475 -11.306 1.00 51.28 90 ARG A N 1
ATOM 672 C CA . ARG A 1 90 ? 13.095 -16.048 -12.276 1.00 51.28 90 ARG A CA 1
ATOM 673 C C . ARG A 1 90 ? 13.956 -17.192 -12.814 1.00 51.28 90 ARG A C 1
ATOM 675 O O . ARG A 1 90 ? 14.385 -17.140 -13.961 1.00 51.28 90 ARG A O 1
ATOM 682 N N . LEU A 1 91 ? 14.194 -18.232 -12.011 1.00 50.28 91 LEU A N 1
ATOM 683 C CA . LEU A 1 91 ? 15.007 -19.383 -12.426 1.00 50.28 91 LEU A CA 1
ATOM 684 C C . LEU A 1 91 ? 14.283 -20.286 -13.437 1.00 50.2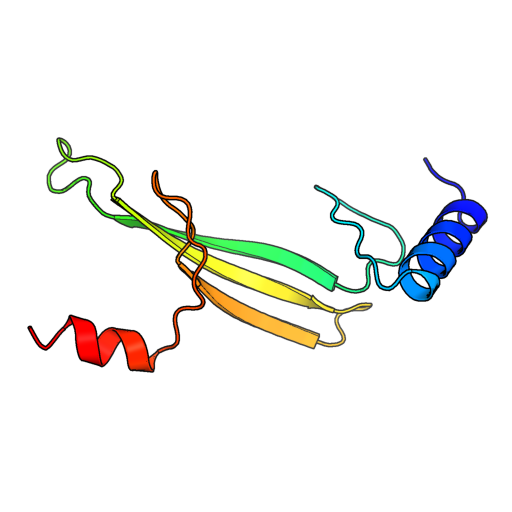8 91 LEU A C 1
ATOM 686 O O . LEU A 1 91 ? 14.937 -21.037 -14.150 1.00 50.28 91 LEU A O 1
ATOM 690 N N . ARG A 1 92 ? 12.947 -20.209 -13.520 1.00 49.47 92 ARG A N 1
ATOM 691 C CA . ARG A 1 92 ? 12.162 -20.947 -14.522 1.00 49.47 92 ARG A CA 1
ATOM 692 C C . ARG A 1 92 ? 12.084 -20.221 -15.865 1.00 49.47 92 ARG A C 1
ATOM 694 O O . ARG A 1 92 ? 12.083 -20.888 -16.889 1.00 49.47 92 ARG A O 1
ATOM 701 N N . GLU A 1 93 ? 12.061 -18.888 -15.871 1.00 42.19 93 GLU A N 1
ATOM 702 C CA . GLU A 1 93 ? 12.020 -18.096 -17.114 1.00 42.19 93 GLU A CA 1
ATOM 703 C C . GLU A 1 93 ? 13.376 -17.991 -17.823 1.00 42.19 93 GLU A C 1
ATOM 705 O O . GLU A 1 93 ? 13.406 -17.835 -19.036 1.00 42.19 93 GLU A O 1
ATOM 710 N N . GLN A 1 94 ? 14.501 -18.117 -17.111 1.00 42.12 94 GLN A N 1
ATOM 711 C CA . GLN A 1 94 ? 15.834 -18.141 -17.738 1.00 42.12 94 GLN A CA 1
ATOM 712 C C . GLN A 1 94 ? 16.227 -19.503 -18.338 1.00 42.12 94 GLN A C 1
ATOM 714 O O . GLN A 1 94 ? 17.312 -19.622 -18.900 1.00 42.12 94 GLN A O 1
ATOM 719 N N . ALA A 1 95 ? 15.381 -20.527 -18.204 1.00 37.00 95 ALA A N 1
ATOM 720 C CA . ALA A 1 95 ? 15.675 -21.899 -18.620 1.00 37.00 95 ALA A CA 1
ATOM 721 C C . ALA A 1 95 ? 14.960 -22.333 -19.920 1.00 37.00 95 ALA A C 1
ATOM 723 O O . ALA A 1 95 ? 14.840 -23.535 -20.158 1.00 37.00 95 ALA A O 1
ATOM 724 N N . VAL A 1 96 ? 14.482 -21.391 -20.744 1.00 40.00 96 VAL A N 1
ATOM 725 C CA . VAL A 1 96 ? 13.815 -21.663 -22.035 1.00 40.00 96 VAL A CA 1
ATOM 726 C C . VAL A 1 96 ? 14.543 -20.973 -23.177 1.00 40.00 96 VAL A C 1
ATOM 728 O O . VAL A 1 96 ? 14.866 -19.775 -23.021 1.00 40.00 96 VAL A O 1
#

Secondary structure (DSSP, 8-state):
---HHHHHHHHHHHHHHT-----SS--TT-SEEEEEEEEEEE--TTTTS---EEEEEEEEEEGGG--EEEEEEEE-SSS---EE--TTHHHHHTT-

pLDDT: mean 82.02, std 16.23, range [37.0, 98.06]

Sequence (96 aa):
SASSADVSRLGARLRQRGAALVVLGEWPQAEARLSIRSNRWEGLGAGHGYLRSREALVDVVGRAGTRVRTVRMSMPGADPAFGVLDERSRLREQAV

Foldseek 3Di:
DDDPVRLVVVVVVCVVVVHDDDDDDDDPPDQKDKDFPDKDFDFCVVNNGDGQWMKTWMWIAGPPRPDTDTFIWTDDDVHHDIGGDDPVVVVVVVPD